Protein AF-A0A8T2BIY4-F1 (afdb_monomer_lite)

Foldseek 3Di:
DDDDPDDDPDDFDKDWAAFPDDDFDAAFQKWKAQPPPRHTQFTFHDWDDPDLRGTITTGGGPDSVDDDDPPTDMDIDRPDGDDDDSVNSVCCVVPVVVDPRYDPPPPPPDDDDDDDDDDDDDDDDD

Organism: NCBI:txid1240361

Sequence (126 aa):
RIQSNLRISRRVPYLVVKNKGDHKPLNVGAMLLITETKAPLGRVDGYFFGSVTNPHYIVRLADPEMQAPQGIGLSFIVKFTQPIKEEDLYKRFHYPTGYEYDLIEEESECGPMEVLGRTSYHPSTS

Radius of gyration: 21.4 Å; chains: 1; bounding box: 91×35×34 Å

Secondary structure (DSSP, 8-state):
---------PPPPEEEEPP-SSSPPPPTTPEEEETTT--EEEEEEEEE-S-SSS-EEEEEESSTT----TT--EEEE-TTPPPPPHHHHHHHHH-GGG-TT-----------------PPPPPP--

Structure (mmCIF, N/CA/C/O backbone):
data_AF-A0A8T2BIY4-F1
#
_entry.id   AF-A0A8T2BIY4-F1
#
loop_
_atom_site.group_PDB
_atom_site.id
_atom_site.type_symbol
_atom_site.label_atom_id
_atom_site.label_alt_id
_atom_site.label_comp_id
_atom_site.label_asym_id
_atom_site.label_entity_id
_atom_site.label_seq_id
_atom_site.pdbx_PDB_ins_code
_atom_site.Cartn_x
_atom_site.Cartn_y
_atom_site.Cartn_z
_atom_site.occupancy
_atom_site.B_iso_or_equiv
_atom_site.auth_seq_id
_atom_site.auth_comp_id
_atom_site.auth_asym_id
_atom_site.auth_atom_id
_atom_site.pdbx_PDB_model_num
ATOM 1 N N . ARG A 1 1 ? -29.115 9.582 -16.563 1.00 42.84 1 ARG A N 1
ATOM 2 C CA . ARG A 1 1 ? -28.403 10.883 -16.604 1.00 42.84 1 ARG A CA 1
ATOM 3 C C . ARG A 1 1 ? -27.829 11.090 -15.207 1.00 42.84 1 ARG A C 1
ATOM 5 O O . ARG A 1 1 ? -28.621 11.238 -14.291 1.00 42.84 1 ARG A O 1
ATOM 12 N N . ILE A 1 2 ? -26.518 10.948 -15.009 1.00 35.72 2 ILE A N 1
ATOM 13 C CA . ILE A 1 2 ? -25.900 11.122 -13.683 1.00 35.72 2 ILE A CA 1
ATOM 14 C C . ILE A 1 2 ? -25.385 12.558 -13.622 1.00 35.72 2 ILE A C 1
ATOM 16 O O . ILE A 1 2 ? -24.620 12.965 -14.492 1.00 35.72 2 ILE A O 1
ATOM 20 N N . GLN A 1 3 ? -25.846 13.329 -12.642 1.00 41.88 3 GLN A N 1
ATOM 21 C CA . GLN A 1 3 ? -25.260 14.620 -12.296 1.00 41.88 3 GLN A CA 1
ATOM 22 C C . GLN A 1 3 ? -24.600 14.483 -10.929 1.00 41.88 3 GLN A C 1
ATOM 24 O O . GLN A 1 3 ? -25.253 14.086 -9.968 1.00 41.88 3 GLN A O 1
ATOM 29 N N . SER A 1 4 ? -23.318 14.824 -10.840 1.00 44.12 4 SER A N 1
ATOM 30 C CA . SER A 1 4 ? -22.604 14.948 -9.571 1.00 44.12 4 SER A CA 1
ATOM 31 C C . SER A 1 4 ? -21.964 16.329 -9.498 1.00 44.12 4 SER A C 1
ATOM 33 O O . SER A 1 4 ? -20.959 16.583 -10.158 1.00 44.12 4 SER A O 1
ATOM 35 N N . ASN A 1 5 ? -22.536 17.215 -8.684 1.00 46.38 5 ASN A N 1
ATOM 36 C CA . ASN A 1 5 ? -21.858 18.423 -8.219 1.00 46.38 5 ASN A CA 1
ATOM 37 C C . ASN A 1 5 ? -21.208 18.098 -6.871 1.00 46.38 5 ASN A C 1
ATOM 39 O O . ASN A 1 5 ? -21.788 18.358 -5.821 1.00 46.38 5 ASN A O 1
ATOM 43 N N . LEU A 1 6 ? -20.029 17.475 -6.899 1.00 43.41 6 LEU A N 1
ATOM 44 C CA . LEU A 1 6 ? -19.266 17.173 -5.689 1.00 43.41 6 LEU A CA 1
ATOM 45 C C . LEU A 1 6 ? -18.147 18.207 -5.528 1.00 43.41 6 LEU A C 1
ATOM 47 O O . LEU A 1 6 ? -17.077 18.075 -6.114 1.00 43.41 6 LEU A O 1
ATOM 51 N N . ARG A 1 7 ? -18.392 19.247 -4.728 1.00 51.56 7 ARG A N 1
ATOM 52 C CA . ARG A 1 7 ? -17.325 20.086 -4.164 1.00 51.56 7 ARG A CA 1
ATOM 53 C C . ARG A 1 7 ? -17.101 19.654 -2.722 1.00 51.56 7 ARG A C 1
ATOM 55 O O . ARG A 1 7 ? -17.744 20.168 -1.816 1.00 51.56 7 ARG A O 1
ATOM 62 N N . ILE A 1 8 ? -16.201 18.698 -2.517 1.00 46.62 8 ILE A N 1
ATOM 63 C CA . ILE A 1 8 ? -15.691 18.361 -1.186 1.00 46.62 8 ILE A CA 1
ATOM 64 C C . ILE A 1 8 ? -14.180 18.572 -1.223 1.00 46.62 8 ILE A C 1
ATOM 66 O O . ILE A 1 8 ? -13.444 17.744 -1.744 1.00 46.62 8 ILE A O 1
ATOM 70 N N . SER A 1 9 ? -13.723 19.697 -0.669 1.00 49.84 9 SER A N 1
ATOM 71 C CA . SER A 1 9 ? -12.311 19.918 -0.345 1.00 49.84 9 SER A CA 1
ATOM 72 C C . SER A 1 9 ? -12.058 19.433 1.082 1.00 49.84 9 SER A C 1
ATOM 74 O O . SER A 1 9 ? -11.862 20.228 1.997 1.00 49.84 9 SER A O 1
ATOM 76 N N . ARG A 1 10 ? -12.114 18.116 1.291 1.00 57.72 10 ARG A N 1
ATOM 77 C CA . ARG A 1 10 ? -11.496 17.483 2.462 1.00 57.72 10 ARG A CA 1
ATOM 78 C C . ARG A 1 10 ? -10.114 17.029 1.998 1.00 57.72 10 ARG A C 1
ATOM 80 O O . ARG A 1 10 ? -10.032 16.274 1.033 1.00 57.72 10 ARG A O 1
ATOM 87 N N . ARG A 1 11 ? -9.037 17.528 2.622 1.00 67.94 11 ARG A N 1
ATOM 88 C CA . ARG A 1 11 ? -7.688 16.987 2.383 1.00 67.94 11 ARG A CA 1
ATOM 89 C C . ARG A 1 11 ? -7.763 15.492 2.671 1.00 67.94 11 ARG A C 1
ATOM 91 O O . ARG A 1 11 ? -8.172 15.114 3.765 1.00 67.94 11 ARG A O 1
ATOM 98 N N . VAL A 1 12 ? -7.456 14.661 1.681 1.00 67.06 12 VAL A N 1
ATOM 99 C CA . VAL A 1 12 ? -7.482 13.212 1.874 1.00 67.06 12 VAL A CA 1
ATOM 100 C C . VAL A 1 12 ? -6.236 12.840 2.678 1.00 67.06 12 VAL A C 1
ATOM 102 O O . VAL A 1 12 ? -5.136 13.169 2.232 1.00 67.06 12 VAL A O 1
ATOM 105 N N . PRO A 1 13 ? -6.375 12.224 3.863 1.00 82.81 13 PRO A N 1
ATOM 106 C CA . PRO A 1 13 ? -5.225 11.880 4.678 1.00 82.81 13 PRO A CA 1
ATOM 107 C C . PRO A 1 13 ? -4.471 10.687 4.086 1.00 82.81 13 PRO A C 1
ATOM 109 O O . PRO A 1 13 ? -5.064 9.708 3.617 1.00 82.81 13 PRO A O 1
ATOM 112 N N . TYR A 1 14 ? -3.145 10.791 4.144 1.00 87.25 14 TYR A N 1
ATOM 113 C CA . TYR A 1 14 ? -2.208 9.739 3.778 1.00 87.25 14 TYR A CA 1
ATOM 114 C C . TYR A 1 14 ? -1.534 9.188 5.031 1.00 87.25 14 TYR A C 1
ATOM 116 O O . TYR A 1 14 ? -1.265 9.927 5.976 1.00 87.25 14 TYR A O 1
ATOM 124 N N . LEU A 1 15 ? -1.242 7.891 5.021 1.00 88.38 15 LEU A N 1
ATOM 125 C CA . LEU A 1 15 ? -0.502 7.213 6.078 1.00 88.38 15 LEU A CA 1
ATOM 126 C C . LEU A 1 15 ? 0.685 6.459 5.479 1.00 88.38 15 LEU A C 1
ATOM 128 O O . LEU A 1 15 ? 0.540 5.789 4.456 1.00 88.38 15 LEU A O 1
ATOM 132 N N . VAL A 1 16 ? 1.831 6.501 6.157 1.00 89.19 16 VAL A N 1
ATOM 133 C CA . VAL A 1 16 ? 2.942 5.592 5.868 1.00 89.19 16 VAL A CA 1
ATOM 134 C C . VAL A 1 16 ? 2.723 4.277 6.616 1.00 89.19 16 VAL A C 1
ATOM 136 O O . VAL A 1 16 ? 2.753 4.223 7.846 1.00 89.19 16 VAL A O 1
ATOM 139 N N . VAL A 1 17 ? 2.524 3.193 5.871 1.00 90.50 17 VAL A N 1
ATOM 140 C CA . VAL A 1 17 ? 2.438 1.830 6.401 1.00 90.50 17 VAL A CA 1
ATOM 141 C C . VAL A 1 17 ? 3.802 1.164 6.291 1.00 90.50 17 VAL A C 1
ATOM 143 O O . VAL A 1 17 ? 4.305 0.916 5.194 1.00 90.50 17 VAL A O 1
ATOM 146 N N . LYS A 1 18 ? 4.387 0.825 7.443 1.00 90.00 18 LYS A N 1
ATOM 147 C CA . LYS A 1 18 ? 5.639 0.063 7.499 1.00 90.00 18 LYS A CA 1
ATOM 148 C C . LYS A 1 18 ? 5.397 -1.375 7.055 1.00 90.00 18 LYS A C 1
ATOM 150 O O . LYS A 1 18 ? 4.656 -2.110 7.707 1.00 90.00 18 LYS A O 1
ATOM 155 N N . ASN A 1 19 ? 6.067 -1.783 5.985 1.00 89.81 19 ASN A N 1
ATOM 156 C CA . ASN A 1 19 ? 6.087 -3.175 5.565 1.00 89.81 19 ASN A CA 1
ATOM 157 C C . ASN A 1 19 ? 7.058 -3.987 6.437 1.00 89.81 19 ASN A C 1
ATOM 159 O O . ASN A 1 19 ? 8.244 -3.669 6.530 1.00 89.81 19 ASN A O 1
ATOM 163 N N . LYS A 1 20 ? 6.527 -5.023 7.087 1.00 87.25 20 LYS A N 1
ATOM 164 C CA . LYS A 1 20 ? 7.275 -6.038 7.848 1.00 87.25 20 LYS A CA 1
ATOM 165 C C . LYS A 1 20 ? 6.936 -7.463 7.389 1.00 87.25 20 LYS A C 1
ATOM 167 O O . LYS A 1 20 ? 7.284 -8.418 8.075 1.00 87.25 20 LYS A O 1
ATOM 172 N N . GLY A 1 21 ? 6.182 -7.597 6.300 1.00 84.62 21 GLY A N 1
ATOM 173 C CA . GLY A 1 21 ? 5.753 -8.880 5.765 1.00 84.62 21 GLY A CA 1
ATOM 174 C C . GLY A 1 21 ? 6.799 -9.498 4.845 1.00 84.62 21 GLY A C 1
ATOM 175 O O . GLY A 1 21 ? 7.659 -8.804 4.307 1.00 84.62 21 GLY A O 1
ATOM 176 N N . ASP A 1 22 ? 6.680 -10.807 4.639 1.00 86.56 22 ASP A N 1
ATOM 177 C CA . ASP A 1 22 ? 7.424 -11.547 3.619 1.00 86.56 22 ASP A CA 1
ATOM 178 C C . ASP A 1 22 ? 6.519 -11.756 2.399 1.00 86.56 22 ASP A C 1
ATOM 180 O O . ASP A 1 22 ? 5.870 -12.787 2.215 1.00 86.56 22 ASP A O 1
ATOM 184 N N . HIS A 1 23 ? 6.356 -10.691 1.621 1.00 86.75 23 HIS A N 1
ATOM 185 C CA . HIS A 1 23 ? 5.611 -10.717 0.371 1.00 86.75 23 HIS A CA 1
ATOM 186 C C . HIS A 1 23 ? 6.273 -9.795 -0.647 1.00 86.75 23 HIS A C 1
ATOM 188 O O . HIS A 1 23 ? 6.969 -8.842 -0.296 1.00 86.75 23 HIS A O 1
ATOM 194 N N . LYS A 1 24 ? 6.011 -10.043 -1.933 1.00 86.81 24 LYS A N 1
ATOM 195 C CA . LYS A 1 24 ? 6.447 -9.129 -2.995 1.00 86.81 24 LYS A CA 1
ATOM 196 C C . LYS A 1 24 ? 5.860 -7.726 -2.772 1.00 86.81 24 LYS A C 1
ATOM 198 O O . LYS A 1 24 ? 4.754 -7.625 -2.223 1.00 86.81 24 LYS A O 1
ATOM 203 N N . PRO A 1 25 ? 6.546 -6.655 -3.212 1.00 87.50 25 PRO A N 1
ATOM 204 C CA . PRO A 1 25 ? 6.007 -5.304 -3.151 1.00 87.50 25 PRO A CA 1
ATOM 205 C C . PRO A 1 25 ? 4.586 -5.225 -3.719 1.00 87.50 25 PRO A C 1
ATOM 207 O O . PRO A 1 25 ? 4.303 -5.751 -4.795 1.00 87.50 25 PRO A O 1
ATOM 210 N N . LEU A 1 26 ? 3.681 -4.584 -2.978 1.00 88.62 26 LEU A N 1
ATOM 211 C CA . LEU A 1 26 ? 2.314 -4.362 -3.442 1.00 88.62 26 LEU A CA 1
ATOM 212 C C . LEU A 1 26 ? 2.301 -3.348 -4.579 1.00 88.62 26 LEU A C 1
ATOM 214 O O . LEU A 1 26 ? 3.065 -2.394 -4.555 1.00 88.62 26 LEU A O 1
ATOM 218 N N . ASN A 1 27 ? 1.404 -3.512 -5.543 1.00 87.25 27 ASN A N 1
ATOM 219 C CA . ASN A 1 27 ? 1.195 -2.534 -6.608 1.00 87.25 27 ASN A CA 1
ATOM 220 C C . ASN A 1 27 ? 0.422 -1.300 -6.112 1.00 87.25 27 ASN A C 1
ATOM 222 O O . ASN A 1 27 ? -0.433 -1.411 -5.227 1.00 87.25 27 ASN A O 1
ATOM 226 N N . VAL A 1 28 ? 0.619 -0.151 -6.764 1.00 87.06 28 VAL A N 1
ATOM 227 C CA . VAL A 1 28 ? -0.280 1.005 -6.609 1.00 87.06 28 VAL A CA 1
ATOM 228 C C . VAL A 1 28 ? -1.714 0.606 -6.977 1.00 87.06 28 VAL A C 1
ATOM 230 O O . VAL A 1 28 ? -1.978 -0.162 -7.910 1.00 87.06 28 VAL A O 1
ATOM 233 N N . GLY A 1 29 ? -2.659 1.098 -6.182 1.00 88.06 29 GLY A N 1
ATOM 234 C CA . GLY A 1 29 ? -4.068 0.731 -6.224 1.00 88.06 29 GLY A CA 1
ATOM 235 C C . GLY A 1 29 ? -4.424 -0.489 -5.373 1.00 88.06 29 GLY A C 1
ATOM 236 O O . GLY A 1 29 ? -5.612 -0.806 -5.269 1.00 88.06 29 GLY A O 1
ATOM 237 N N . ALA A 1 30 ? -3.451 -1.173 -4.751 1.00 92.31 30 ALA A N 1
ATOM 238 C CA . ALA A 1 30 ? -3.744 -2.301 -3.868 1.00 92.31 30 ALA A CA 1
ATOM 239 C C . ALA A 1 30 ? -4.577 -1.811 -2.684 1.00 92.31 30 ALA A C 1
ATOM 241 O O . ALA A 1 30 ? -4.272 -0.776 -2.091 1.00 92.31 30 ALA A O 1
ATOM 242 N N . MET A 1 31 ? -5.639 -2.542 -2.346 1.00 93.12 31 MET A N 1
ATOM 243 C CA . MET A 1 31 ? -6.476 -2.200 -1.201 1.00 93.12 31 MET A CA 1
ATOM 244 C C . MET A 1 31 ? -5.911 -2.876 0.042 1.00 93.12 31 MET A C 1
ATOM 246 O O . MET A 1 31 ? -5.823 -4.104 0.071 1.00 93.12 31 MET A O 1
ATOM 250 N N . LEU A 1 32 ? -5.568 -2.091 1.058 1.00 93.69 32 LEU A N 1
ATOM 251 C CA . LEU A 1 32 ? -5.234 -2.589 2.385 1.00 93.69 32 LEU A CA 1
ATOM 252 C C . LEU A 1 32 ? -6.495 -2.697 3.235 1.00 93.69 32 LEU A C 1
ATOM 254 O O . LEU A 1 32 ? -7.368 -1.828 3.195 1.00 93.69 32 LEU A O 1
ATOM 258 N N . LEU A 1 33 ? -6.567 -3.759 4.026 1.00 93.62 33 LEU A N 1
ATOM 259 C CA . LEU A 1 33 ? -7.662 -4.041 4.938 1.00 93.62 33 LEU A CA 1
ATOM 260 C C . LEU A 1 33 ? -7.112 -4.354 6.320 1.00 93.62 33 LEU A C 1
ATOM 262 O O . LEU A 1 33 ? -6.078 -5.011 6.449 1.00 93.62 33 LEU A O 1
ATOM 266 N N . ILE A 1 34 ? -7.852 -3.963 7.349 1.00 92.38 34 ILE A N 1
ATOM 267 C CA . ILE A 1 34 ? -7.612 -4.448 8.705 1.00 92.38 34 ILE A CA 1
ATOM 268 C C . ILE A 1 34 ? -7.861 -5.958 8.708 1.00 92.38 34 ILE A C 1
ATOM 270 O O . ILE A 1 34 ? -8.939 -6.413 8.327 1.00 92.38 34 ILE A O 1
ATOM 274 N N . THR A 1 35 ? -6.872 -6.756 9.110 1.00 91.44 35 THR A N 1
ATOM 275 C CA . THR A 1 35 ? -6.947 -8.222 9.004 1.00 91.44 35 THR A CA 1
ATOM 276 C C . THR A 1 35 ? -8.110 -8.811 9.792 1.00 91.44 35 THR A C 1
ATOM 278 O O . THR A 1 35 ? -8.751 -9.736 9.289 1.00 91.44 35 THR A O 1
ATOM 281 N N . GLU A 1 36 ? -8.372 -8.280 10.986 1.00 90.44 36 GLU A N 1
ATOM 282 C CA . GLU A 1 36 ? -9.402 -8.762 11.91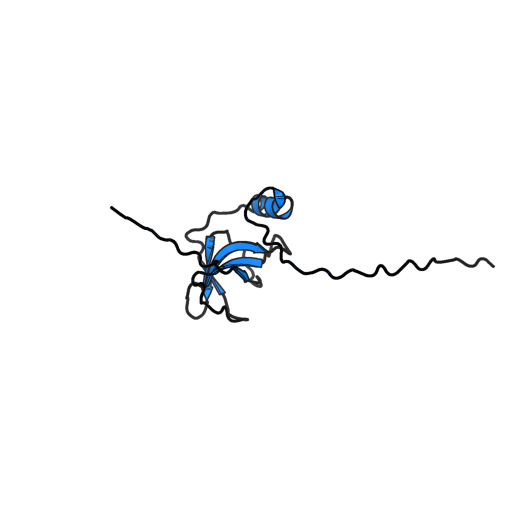0 1.00 90.44 36 GLU A CA 1
ATOM 283 C C . GLU A 1 36 ? -10.817 -8.472 11.400 1.00 90.44 36 GLU A C 1
ATOM 285 O O . GLU A 1 36 ? -11.631 -9.380 11.271 1.00 90.44 36 GLU A O 1
ATOM 290 N N . THR A 1 37 ? -11.097 -7.218 11.040 1.00 91.94 37 THR A N 1
ATOM 291 C CA . THR A 1 37 ? -12.450 -6.783 10.658 1.00 91.94 37 THR A CA 1
ATOM 292 C C . THR A 1 37 ? -12.722 -6.882 9.162 1.00 91.94 37 THR A C 1
ATOM 294 O O . THR A 1 37 ? -13.863 -6.736 8.731 1.00 91.94 37 THR A O 1
ATOM 297 N N . LYS A 1 38 ? -11.675 -7.069 8.347 1.00 92.25 38 LYS A N 1
ATOM 298 C CA . LYS A 1 38 ? -11.701 -6.903 6.884 1.00 92.25 38 LYS A CA 1
ATOM 299 C C . LYS A 1 38 ? -12.187 -5.521 6.434 1.00 92.25 38 LYS A C 1
ATOM 301 O O . LYS A 1 38 ? -12.523 -5.349 5.264 1.00 92.25 38 LYS A O 1
ATOM 306 N N . ALA A 1 39 ? -12.195 -4.529 7.326 1.00 91.06 39 ALA A N 1
ATOM 307 C CA . ALA A 1 39 ? -12.544 -3.161 6.974 1.00 91.06 39 ALA A CA 1
ATOM 308 C C . ALA A 1 39 ? -11.461 -2.554 6.064 1.00 91.06 39 ALA A C 1
ATOM 310 O O . ALA A 1 39 ? -10.270 -2.783 6.308 1.00 91.06 39 ALA A O 1
ATOM 311 N N . PRO A 1 40 ? -11.834 -1.787 5.023 1.00 91.81 40 PRO A N 1
ATOM 312 C CA . PRO A 1 40 ? -10.869 -1.144 4.143 1.00 91.81 40 PRO A CA 1
ATOM 313 C C . PRO A 1 40 ? -10.130 -0.039 4.901 1.00 91.81 40 PRO A C 1
ATOM 315 O O . PRO A 1 40 ? -10.741 0.920 5.356 1.00 91.81 40 PRO A O 1
ATOM 318 N N . LEU A 1 41 ? -8.807 -0.160 4.999 1.00 92.06 41 LEU A N 1
ATOM 319 C CA . LEU A 1 41 ? -7.958 0.914 5.511 1.00 92.06 41 LEU A CA 1
ATOM 320 C C . LEU A 1 41 ? -7.789 1.996 4.440 1.00 92.06 41 LEU A C 1
ATOM 322 O O . LEU A 1 41 ? -7.958 3.184 4.694 1.00 92.06 41 LEU A O 1
ATOM 326 N N . GLY A 1 42 ? -7.446 1.583 3.222 1.00 91.88 42 GLY A N 1
ATOM 327 C CA . GLY A 1 42 ? -7.106 2.518 2.162 1.00 91.88 42 GLY A CA 1
ATOM 328 C C . GLY A 1 42 ? -6.439 1.858 0.971 1.00 91.88 42 GLY A C 1
ATOM 329 O O . GLY A 1 42 ? -6.240 0.643 0.935 1.00 91.88 42 GLY A O 1
ATOM 330 N N . ARG A 1 43 ? -6.092 2.678 -0.019 1.00 92.19 43 ARG A N 1
ATOM 331 C CA . ARG A 1 43 ? -5.388 2.234 -1.226 1.00 92.19 43 ARG A CA 1
ATOM 332 C C . ARG A 1 43 ? -3.934 2.665 -1.179 1.00 92.19 43 ARG A C 1
ATOM 334 O O . ARG A 1 43 ? -3.653 3.803 -0.819 1.00 92.19 43 ARG A O 1
ATOM 341 N N . VAL A 1 44 ? -3.037 1.775 -1.589 1.00 90.94 44 VAL A N 1
ATOM 342 C CA . VAL A 1 44 ? -1.639 2.124 -1.863 1.00 90.94 44 VAL A CA 1
ATOM 343 C C . VAL A 1 44 ? -1.635 3.147 -2.991 1.00 90.94 44 VAL A C 1
ATOM 345 O O . VAL A 1 44 ? -2.104 2.846 -4.087 1.00 90.94 44 VAL A O 1
ATOM 348 N N . ASP A 1 45 ? -1.158 4.350 -2.706 1.00 87.12 45 ASP A N 1
ATOM 349 C CA . ASP A 1 45 ? -1.047 5.435 -3.685 1.00 87.12 45 ASP A CA 1
ATOM 350 C C . ASP A 1 45 ? 0.396 5.628 -4.145 1.00 87.12 45 ASP A C 1
ATOM 352 O O . ASP A 1 45 ? 0.637 6.027 -5.277 1.00 87.12 45 ASP A O 1
ATOM 356 N N . GLY A 1 46 ? 1.345 5.233 -3.300 1.00 85.00 46 GLY A N 1
ATOM 357 C CA . GLY A 1 46 ? 2.760 5.267 -3.608 1.00 85.00 46 GLY A CA 1
ATOM 358 C C . GLY A 1 46 ? 3.565 4.463 -2.602 1.00 85.00 46 GLY A C 1
ATOM 359 O O . GLY A 1 46 ? 3.041 3.653 -1.827 1.00 85.00 46 GLY A O 1
ATOM 360 N N . TYR A 1 47 ? 4.861 4.715 -2.598 1.00 84.50 47 TYR A N 1
ATOM 361 C CA . TYR A 1 47 ? 5.824 3.978 -1.803 1.00 84.50 47 TYR A CA 1
ATOM 362 C C . TYR A 1 47 ? 6.690 4.957 -1.030 1.00 84.50 47 TYR A C 1
ATOM 364 O O . TYR A 1 47 ? 7.093 5.990 -1.553 1.00 84.50 47 TYR A O 1
ATOM 372 N N . PHE A 1 48 ? 7.001 4.597 0.206 1.00 81.56 48 PHE A N 1
ATOM 373 C CA . PHE A 1 48 ? 8.017 5.270 0.994 1.00 81.56 48 PHE A CA 1
ATOM 374 C C . PHE A 1 48 ? 9.213 4.327 1.086 1.00 81.56 48 PHE A C 1
ATOM 376 O O . PHE A 1 48 ? 9.119 3.226 1.639 1.00 81.56 48 PHE A O 1
ATOM 383 N N . PHE A 1 49 ? 10.321 4.704 0.461 1.00 71.19 49 PHE A N 1
ATOM 384 C CA . PHE A 1 49 ? 11.406 3.765 0.218 1.00 71.19 49 PHE A CA 1
ATOM 385 C C . PHE A 1 49 ? 12.538 3.893 1.238 1.00 71.19 49 PHE A C 1
ATOM 387 O O . PHE A 1 49 ? 13.041 4.977 1.505 1.00 71.19 49 PHE A O 1
ATOM 394 N N . GLY A 1 50 ? 12.983 2.734 1.728 1.00 63.16 50 GLY A N 1
ATOM 395 C CA . GLY A 1 50 ? 14.333 2.516 2.269 1.00 63.16 50 GLY A CA 1
ATOM 396 C C . GLY A 1 50 ? 15.053 1.360 1.557 1.00 63.16 50 GLY A C 1
ATOM 397 O O . GLY A 1 50 ? 16.263 1.398 1.376 1.00 63.16 50 GLY A O 1
ATOM 398 N N . SER A 1 51 ? 14.292 0.360 1.087 1.00 77.38 51 SER A N 1
ATOM 399 C CA . SER A 1 51 ? 14.725 -0.733 0.206 1.00 77.38 51 SER A CA 1
ATOM 400 C C . SER A 1 51 ? 13.706 -0.927 -0.923 1.00 77.38 51 SER A C 1
ATOM 402 O O . SER A 1 51 ? 12.502 -0.817 -0.688 1.00 77.38 51 SER A O 1
ATOM 404 N N . VAL A 1 52 ? 14.177 -1.250 -2.134 1.00 73.19 52 VAL A N 1
ATOM 405 C CA . VAL A 1 52 ? 13.326 -1.499 -3.317 1.00 73.19 52 VAL A CA 1
ATOM 406 C C . VAL A 1 52 ? 12.580 -2.833 -3.209 1.00 73.19 52 VAL A C 1
ATOM 408 O O . VAL A 1 52 ? 11.441 -2.947 -3.654 1.00 73.19 52 VAL A O 1
ATOM 411 N N . THR A 1 53 ? 13.186 -3.836 -2.571 1.00 81.19 53 THR A N 1
ATOM 412 C CA . THR A 1 53 ? 12.592 -5.175 -2.431 1.00 81.19 53 THR A CA 1
ATOM 413 C C . THR A 1 53 ? 11.604 -5.270 -1.271 1.00 81.19 53 THR A C 1
ATOM 415 O O . THR A 1 53 ? 10.743 -6.146 -1.274 1.00 81.19 53 THR A O 1
ATOM 418 N N . ASN A 1 54 ? 11.692 -4.354 -0.302 1.00 85.12 54 ASN A N 1
ATOM 419 C CA . ASN A 1 54 ? 10.795 -4.290 0.851 1.00 85.12 54 ASN A CA 1
ATOM 420 C C . ASN A 1 54 ? 10.379 -2.837 1.170 1.00 85.12 54 ASN A C 1
ATOM 422 O O . ASN A 1 54 ? 10.777 -2.290 2.204 1.00 85.12 54 ASN A O 1
ATOM 426 N N . PRO A 1 55 ? 9.620 -2.175 0.275 1.00 87.12 55 PRO A N 1
ATOM 427 C CA . PRO A 1 55 ? 9.232 -0.782 0.459 1.00 87.12 55 PRO A CA 1
ATOM 428 C C . PRO A 1 55 ? 8.149 -0.644 1.53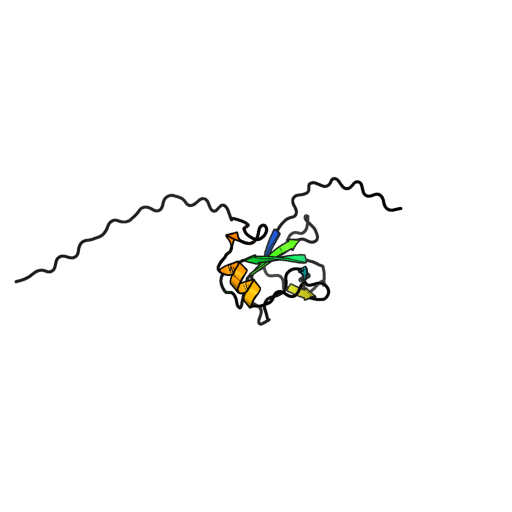1 1.00 87.12 55 PRO A C 1
ATOM 430 O O . PRO A 1 55 ? 7.339 -1.549 1.738 1.00 87.12 55 PRO A O 1
ATOM 433 N N . HIS A 1 56 ? 8.098 0.515 2.185 1.00 89.25 56 HIS A N 1
ATOM 434 C CA . HIS A 1 56 ? 6.915 0.947 2.927 1.00 89.25 56 HIS A CA 1
ATOM 435 C C . HIS A 1 56 ? 5.906 1.569 1.957 1.00 89.25 56 HIS A C 1
ATOM 437 O O . HIS A 1 56 ? 6.241 1.905 0.820 1.00 89.25 56 HIS A O 1
ATOM 443 N N . TYR A 1 57 ? 4.656 1.713 2.385 1.00 89.69 57 TYR A N 1
ATOM 444 C CA . TYR A 1 57 ? 3.573 2.144 1.502 1.00 89.69 57 TYR A CA 1
ATOM 445 C C . TYR A 1 57 ? 3.010 3.485 1.938 1.00 89.69 57 TYR A C 1
ATOM 447 O O . TYR A 1 57 ? 2.717 3.673 3.115 1.00 89.69 57 TYR A O 1
ATOM 455 N N . ILE A 1 58 ? 2.802 4.382 0.978 1.00 88.81 58 ILE A N 1
ATOM 456 C CA . ILE A 1 58 ? 1.976 5.573 1.161 1.00 88.81 58 ILE A CA 1
ATOM 457 C C . ILE A 1 58 ? 0.548 5.155 0.834 1.00 88.81 58 ILE A C 1
ATOM 459 O O . ILE A 1 58 ? 0.249 4.716 -0.279 1.00 88.81 58 ILE A O 1
ATOM 463 N N . VAL A 1 59 ? -0.335 5.246 1.820 1.00 90.00 59 VAL A N 1
ATOM 464 C CA . VAL A 1 59 ? -1.705 4.750 1.731 1.00 90.00 59 VAL A CA 1
ATOM 465 C C . VAL A 1 59 ? -2.661 5.916 1.853 1.00 90.00 59 VAL A C 1
ATOM 467 O O . VAL A 1 59 ? -2.685 6.600 2.872 1.00 90.00 59 VAL A O 1
ATOM 470 N N . ARG A 1 60 ? -3.484 6.113 0.826 1.00 89.69 60 ARG A N 1
ATOM 471 C CA . ARG A 1 60 ? -4.613 7.037 0.868 1.00 89.69 60 ARG A CA 1
ATOM 472 C C . ARG A 1 60 ? -5.759 6.375 1.621 1.00 89.69 60 ARG A C 1
ATOM 474 O O . ARG A 1 60 ? -6.270 5.347 1.160 1.00 89.69 60 ARG A O 1
ATOM 481 N N . LEU A 1 61 ? -6.150 6.941 2.762 1.00 90.25 61 LEU A N 1
ATOM 482 C CA . LEU A 1 61 ? -7.202 6.360 3.596 1.00 90.25 61 LEU A CA 1
ATOM 483 C C . LEU A 1 61 ? -8.543 6.328 2.853 1.00 90.25 61 LEU A C 1
ATOM 485 O O . LEU A 1 61 ? -8.882 7.241 2.097 1.00 90.25 61 LEU A O 1
ATOM 489 N N . ALA A 1 62 ? -9.290 5.241 3.050 1.00 89.31 62 ALA A N 1
ATOM 490 C CA . ALA A 1 62 ? -10.629 5.087 2.482 1.00 89.31 62 ALA A CA 1
ATOM 491 C C . ALA A 1 62 ? -11.647 5.998 3.185 1.00 89.31 62 ALA A C 1
ATOM 493 O O . ALA A 1 62 ? -12.559 6.510 2.537 1.00 89.31 62 ALA A O 1
ATOM 494 N N . ASP A 1 63 ? -11.456 6.212 4.487 1.00 88.25 63 ASP A N 1
ATOM 495 C CA . ASP A 1 63 ? -12.245 7.107 5.323 1.00 88.25 63 ASP A CA 1
ATOM 496 C C . ASP A 1 63 ? -11.307 8.132 5.994 1.00 88.25 63 ASP A C 1
ATOM 498 O O . ASP A 1 63 ? -10.397 7.734 6.726 1.00 88.25 63 ASP A O 1
ATOM 502 N N . PRO A 1 64 ? -11.474 9.445 5.737 1.00 82.25 64 PRO A N 1
ATOM 503 C CA . PRO A 1 64 ? -10.622 10.478 6.318 1.00 82.25 64 PRO A CA 1
ATOM 504 C C . PRO A 1 64 ? -10.797 10.657 7.832 1.00 82.25 64 PRO A C 1
ATOM 506 O O . PRO A 1 64 ? -9.942 11.274 8.460 1.00 82.25 64 PRO A O 1
ATOM 509 N N . GLU A 1 65 ? -11.886 10.154 8.415 1.00 83.44 65 GLU A N 1
ATOM 510 C CA . GLU A 1 65 ? -12.152 10.211 9.859 1.00 83.44 65 GLU A CA 1
ATOM 511 C C . GLU A 1 65 ? -11.613 8.965 10.587 1.00 83.44 65 GLU A C 1
ATOM 513 O O . GLU A 1 65 ? -11.654 8.878 11.816 1.00 83.44 65 GLU A O 1
ATOM 518 N N . MET A 1 66 ? -11.050 8.008 9.841 1.00 81.75 66 MET A N 1
ATOM 519 C CA . MET A 1 66 ? -10.479 6.788 10.389 1.00 81.75 66 MET A CA 1
ATOM 520 C C . MET A 1 66 ? -9.201 7.077 11.179 1.00 81.75 66 MET A C 1
ATOM 522 O O . MET A 1 66 ? -8.171 7.474 10.632 1.00 81.75 66 MET A O 1
ATOM 526 N N . GLN A 1 67 ? -9.235 6.783 12.475 1.00 74.75 67 GLN A N 1
ATOM 527 C CA . GLN A 1 67 ? -8.027 6.725 13.287 1.00 74.75 67 GLN A CA 1
ATOM 528 C C . GLN A 1 67 ? -7.318 5.400 13.005 1.00 74.75 67 GLN A C 1
ATOM 530 O O . GLN A 1 67 ? -7.781 4.345 13.432 1.00 74.75 67 GLN A O 1
ATOM 535 N N . ALA A 1 68 ? -6.216 5.441 12.254 1.00 68.25 68 ALA A N 1
ATOM 536 C CA . ALA A 1 68 ? -5.388 4.264 12.011 1.00 68.25 68 ALA A CA 1
ATOM 537 C C . ALA A 1 68 ? -4.696 3.848 13.326 1.00 68.25 68 ALA A C 1
ATOM 539 O O . ALA A 1 68 ? -3.804 4.565 13.790 1.00 68.25 68 ALA A O 1
ATOM 540 N N . PRO A 1 69 ? -5.072 2.721 13.956 1.00 67.00 69 PRO A N 1
ATOM 541 C CA . PRO A 1 69 ? -4.471 2.322 15.219 1.00 67.00 69 PRO A CA 1
ATOM 542 C C . PRO A 1 69 ? -3.053 1.798 14.966 1.00 67.00 69 PRO A C 1
ATOM 544 O O . PRO A 1 69 ? -2.796 1.102 13.982 1.00 67.00 69 PRO A O 1
ATOM 547 N N . GLN A 1 70 ? -2.103 2.119 15.844 1.00 76.94 70 GLN A N 1
ATOM 548 C CA . GLN A 1 70 ? -0.755 1.564 15.735 1.00 76.94 70 GLN A CA 1
ATOM 549 C C . GLN A 1 70 ? -0.757 0.064 16.055 1.00 76.94 70 GLN A C 1
ATOM 551 O O . GLN A 1 70 ? -1.462 -0.395 16.949 1.00 76.94 70 GLN A O 1
ATOM 556 N N . GLY A 1 71 ? 0.065 -0.701 15.334 1.00 80.94 71 GLY A N 1
ATOM 557 C CA . GLY A 1 71 ? 0.278 -2.124 15.618 1.00 80.94 71 GLY A CA 1
ATOM 558 C C . GLY A 1 71 ? -0.812 -3.072 15.110 1.00 80.94 71 GLY A C 1
ATOM 559 O O . GLY A 1 71 ? -0.766 -4.254 15.437 1.00 80.94 71 GLY A O 1
ATOM 560 N N . ILE A 1 72 ? -1.762 -2.601 14.298 1.00 83.94 72 ILE A N 1
ATOM 561 C CA . ILE A 1 72 ? -2.779 -3.481 13.711 1.00 83.94 72 ILE A CA 1
ATOM 562 C C . ILE A 1 72 ? -2.207 -4.349 12.587 1.00 83.94 72 ILE A C 1
ATOM 564 O O . ILE A 1 72 ? -1.384 -3.910 11.782 1.00 83.94 72 ILE A O 1
ATOM 568 N N . GLY A 1 73 ? -2.685 -5.590 12.508 1.00 89.94 73 GLY A N 1
ATOM 569 C CA . GLY A 1 73 ? -2.400 -6.473 11.384 1.00 89.94 73 GLY A CA 1
ATOM 570 C C . GLY A 1 73 ? -3.155 -6.025 10.135 1.00 89.94 73 GLY A C 1
ATOM 571 O O . GLY A 1 73 ? -4.364 -5.789 10.188 1.00 89.94 73 GLY A O 1
ATOM 572 N N . LEU A 1 74 ? -2.450 -5.952 9.006 1.00 92.94 74 LEU A N 1
ATOM 573 C CA . LEU A 1 74 ? -3.027 -5.603 7.710 1.00 92.94 74 LEU A CA 1
ATOM 574 C C . LEU A 1 74 ? -2.973 -6.786 6.745 1.00 92.94 74 LEU A C 1
ATOM 576 O O . LEU A 1 74 ? -2.047 -7.595 6.763 1.00 92.94 74 LEU A O 1
ATOM 580 N N . SER A 1 75 ? -3.983 -6.862 5.889 1.00 93.44 75 SER A N 1
ATOM 581 C CA . SER A 1 75 ? -4.076 -7.779 4.753 1.00 93.44 75 SER A CA 1
ATOM 582 C C . SER A 1 75 ? -4.366 -6.971 3.491 1.00 93.44 75 SER A C 1
ATOM 584 O O . SER A 1 75 ? -4.684 -5.784 3.582 1.00 93.44 75 SER A O 1
ATOM 586 N N . PHE A 1 76 ? -4.235 -7.569 2.307 1.00 93.38 76 PHE A N 1
ATOM 587 C CA . PHE A 1 76 ? -4.365 -6.825 1.053 1.00 93.38 76 PHE A CA 1
ATOM 588 C C . PHE A 1 76 ? -5.124 -7.585 -0.037 1.00 93.38 76 PHE A C 1
ATOM 590 O O . PHE A 1 76 ? -5.124 -8.814 -0.088 1.00 93.38 76 PHE A O 1
ATOM 597 N N . ILE A 1 77 ? -5.754 -6.824 -0.937 1.00 90.81 77 ILE A N 1
ATOM 598 C CA . ILE A 1 77 ? -6.425 -7.316 -2.146 1.00 90.81 77 ILE A CA 1
ATOM 599 C C . ILE A 1 77 ? -5.843 -6.596 -3.368 1.00 90.81 77 ILE A C 1
ATOM 601 O O . ILE A 1 77 ? -5.822 -5.366 -3.430 1.00 90.81 77 ILE A O 1
ATOM 605 N N . VAL A 1 78 ? -5.435 -7.368 -4.380 1.00 84.50 78 VAL A N 1
ATOM 606 C CA . VAL A 1 78 ? -4.779 -6.872 -5.612 1.00 84.50 78 VAL A CA 1
ATOM 607 C C . VAL A 1 78 ? -5.698 -6.787 -6.843 1.00 84.50 78 VAL A C 1
ATOM 609 O O . VAL A 1 78 ? -5.249 -6.462 -7.941 1.00 84.50 78 VAL A O 1
ATOM 612 N N . LYS A 1 79 ? -7.002 -7.039 -6.672 1.00 74.62 79 LYS A N 1
ATOM 613 C CA . LYS A 1 79 ? -7.982 -7.248 -7.759 1.00 74.62 79 LYS A CA 1
ATOM 614 C C . LYS A 1 79 ? -8.146 -6.070 -8.741 1.00 74.62 79 LYS A C 1
ATOM 616 O O . LYS A 1 79 ? -8.646 -6.282 -9.838 1.00 74.62 79 LYS A O 1
ATOM 621 N N . PHE A 1 80 ? -7.717 -4.861 -8.374 1.00 64.75 80 PHE A N 1
ATOM 622 C CA . PHE A 1 80 ? -7.846 -3.648 -9.199 1.00 64.75 80 PHE A CA 1
ATOM 623 C C . PHE A 1 80 ? -6.540 -2.853 -9.305 1.00 64.75 80 PHE A C 1
ATOM 625 O O . PHE A 1 80 ? -6.556 -1.629 -9.412 1.00 64.75 80 PHE A O 1
ATOM 632 N N . THR A 1 81 ? -5.404 -3.543 -9.219 1.00 75.88 81 THR A N 1
ATOM 633 C CA . THR A 1 81 ? -4.094 -2.888 -9.264 1.00 75.88 81 THR A CA 1
ATOM 634 C C . THR A 1 81 ? -3.609 -2.678 -10.686 1.00 75.88 81 THR A C 1
ATOM 636 O O . THR A 1 81 ? -3.852 -3.510 -11.560 1.00 75.88 81 THR A O 1
ATOM 639 N N . GLN A 1 82 ? -2.893 -1.577 -10.906 1.00 67.62 82 GLN A N 1
ATOM 640 C CA . GLN A 1 82 ? -2.044 -1.451 -12.083 1.00 67.62 82 GLN A CA 1
ATOM 641 C C . GLN A 1 82 ? -0.727 -2.159 -11.754 1.00 67.62 82 GLN A C 1
ATOM 643 O O . GLN A 1 82 ? -0.070 -1.761 -10.792 1.00 67.62 82 GLN A 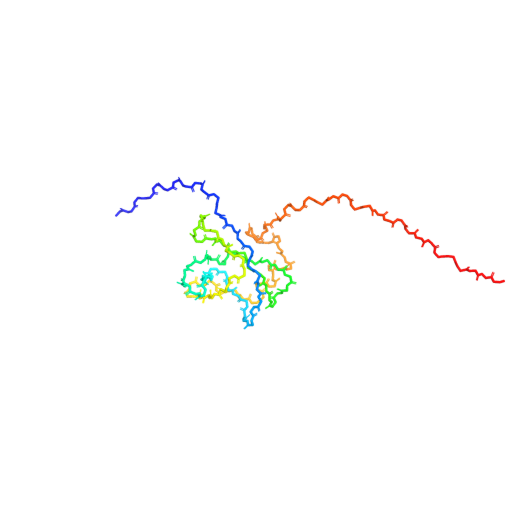O 1
ATOM 648 N N . PRO A 1 83 ? -0.356 -3.233 -12.471 1.00 66.38 83 PRO A N 1
ATOM 649 C CA . PRO A 1 83 ? 0.899 -3.916 -12.207 1.00 66.38 83 PRO A CA 1
ATOM 650 C C . PRO A 1 83 ? 2.056 -2.953 -12.459 1.00 66.38 83 PRO A C 1
ATOM 652 O O . PRO A 1 83 ? 2.177 -2.409 -13.556 1.00 66.38 83 PRO A O 1
ATOM 655 N N . ILE A 1 84 ? 2.900 -2.750 -11.450 1.00 67.12 84 ILE A N 1
ATOM 656 C CA . ILE A 1 84 ? 4.146 -2.004 -11.604 1.00 67.12 84 ILE A CA 1
ATOM 657 C C . ILE A 1 84 ? 5.259 -3.032 -11.741 1.00 67.12 84 ILE A C 1
ATOM 659 O O . ILE A 1 84 ? 5.366 -3.957 -10.933 1.00 67.12 84 ILE A O 1
ATOM 663 N N . LYS A 1 85 ? 6.063 -2.904 -12.796 1.00 69.06 85 LYS A N 1
ATOM 664 C CA . LYS A 1 85 ? 7.221 -3.774 -12.975 1.00 69.06 85 LYS A CA 1
ATOM 665 C C . LYS A 1 85 ? 8.343 -3.346 -12.033 1.00 69.06 85 LYS A C 1
ATOM 667 O O . LYS A 1 85 ? 8.449 -2.173 -11.675 1.00 69.06 85 LYS A O 1
ATOM 672 N N . GLU A 1 86 ? 9.198 -4.286 -11.651 1.00 67.88 86 GLU A N 1
ATOM 673 C CA . GLU A 1 86 ? 10.339 -4.015 -10.771 1.00 67.88 86 GLU A CA 1
ATOM 674 C C . GLU A 1 86 ? 11.267 -2.938 -11.354 1.00 67.88 86 GLU A C 1
ATOM 676 O O . GLU A 1 86 ? 11.747 -2.069 -10.630 1.00 67.88 86 GLU A O 1
ATOM 681 N N . GLU A 1 87 ? 11.431 -2.907 -12.678 1.00 70.25 87 GLU A N 1
ATOM 682 C CA . GLU A 1 87 ? 12.231 -1.887 -13.357 1.00 70.25 87 GLU A CA 1
ATOM 683 C C . GLU A 1 87 ? 11.604 -0.491 -13.241 1.00 70.25 87 GLU A C 1
ATOM 685 O O . GLU A 1 87 ? 12.315 0.512 -13.192 1.00 70.25 87 GLU A O 1
ATOM 690 N N . ASP A 1 88 ? 10.276 -0.407 -13.185 1.00 70.75 88 ASP A N 1
ATOM 691 C CA . ASP A 1 88 ? 9.560 0.860 -13.049 1.00 70.75 88 ASP A CA 1
ATOM 692 C C . ASP A 1 88 ? 9.565 1.349 -11.591 1.00 70.75 88 ASP A C 1
ATOM 694 O O . ASP A 1 88 ? 9.697 2.550 -11.350 1.00 70.75 88 ASP A O 1
ATOM 698 N N . LEU A 1 89 ? 9.536 0.429 -10.618 1.00 69.81 89 LEU A N 1
ATOM 699 C CA . LEU A 1 89 ? 9.837 0.716 -9.207 1.00 69.81 89 LEU A CA 1
ATOM 700 C C . LEU A 1 89 ? 11.261 1.266 -9.043 1.00 69.81 89 LEU A C 1
ATOM 702 O O . LEU A 1 89 ? 11.456 2.299 -8.404 1.00 69.81 89 LEU A O 1
ATOM 706 N N . TYR A 1 90 ? 12.248 0.617 -9.666 1.00 68.94 90 TYR A N 1
ATOM 707 C CA . TYR A 1 90 ? 13.642 1.058 -9.642 1.00 68.94 90 TYR A CA 1
ATOM 708 C C . TYR A 1 90 ? 13.807 2.458 -10.246 1.00 68.94 90 TYR A C 1
ATOM 710 O O . TYR A 1 90 ? 14.459 3.321 -9.658 1.00 68.94 90 TYR A O 1
ATOM 718 N N . LYS A 1 91 ? 13.167 2.730 -11.392 1.00 69.88 91 LYS A N 1
ATOM 719 C CA . LYS A 1 91 ? 13.182 4.068 -12.005 1.00 69.88 91 LYS A CA 1
ATOM 720 C C . LYS A 1 91 ? 12.596 5.133 -11.084 1.00 69.88 91 LYS A C 1
ATOM 722 O O . LYS A 1 91 ? 13.173 6.210 -11.007 1.00 69.88 91 LYS A O 1
ATOM 727 N N . ARG A 1 92 ? 11.495 4.851 -10.377 1.00 71.06 92 ARG A N 1
ATOM 728 C CA . ARG A 1 92 ? 10.925 5.792 -9.395 1.00 71.06 92 ARG A CA 1
ATOM 729 C C . ARG A 1 92 ? 11.888 6.080 -8.243 1.00 71.06 92 ARG A C 1
ATOM 731 O O . ARG A 1 92 ? 11.950 7.214 -7.787 1.00 71.06 92 ARG A O 1
ATOM 738 N N . PHE A 1 93 ? 12.666 5.084 -7.815 1.00 68.94 93 PHE A N 1
ATOM 739 C CA . PHE A 1 93 ? 13.657 5.249 -6.750 1.00 68.94 93 PHE A CA 1
ATOM 740 C C . PHE A 1 93 ? 14.878 6.072 -7.190 1.00 68.94 93 PHE A C 1
ATOM 742 O O . PHE A 1 93 ? 15.333 6.947 -6.461 1.00 68.94 93 PHE A O 1
ATOM 749 N N . HIS A 1 94 ? 15.414 5.804 -8.384 1.00 66.38 94 HIS A N 1
ATOM 750 C CA . HIS A 1 94 ? 16.657 6.426 -8.858 1.00 66.38 94 HIS A CA 1
ATOM 751 C C . HIS A 1 94 ? 16.454 7.721 -9.657 1.00 66.38 94 HIS A C 1
ATOM 753 O O . HIS A 1 94 ? 17.390 8.509 -9.784 1.00 66.38 94 HIS A O 1
ATOM 759 N N . TYR A 1 95 ? 15.246 7.960 -10.172 1.00 66.38 95 TYR A N 1
ATOM 760 C CA . TYR A 1 95 ? 14.875 9.161 -10.926 1.00 66.38 95 TYR A CA 1
ATOM 761 C C . TYR A 1 95 ? 13.560 9.766 -10.394 1.00 66.38 95 TYR A C 1
ATOM 763 O O . TYR A 1 95 ? 12.571 9.847 -11.130 1.00 66.38 95 TYR A O 1
ATOM 771 N N . PRO A 1 96 ? 13.522 10.199 -9.117 1.00 55.03 96 PRO A N 1
ATOM 772 C CA . PRO A 1 96 ? 12.293 10.646 -8.458 1.00 55.03 96 PRO A CA 1
ATOM 773 C C . PRO A 1 96 ? 11.658 11.885 -9.110 1.00 55.03 96 PRO A C 1
ATOM 775 O O . PRO A 1 96 ? 10.442 12.035 -9.095 1.00 55.03 96 PRO A O 1
ATOM 778 N N . THR A 1 97 ? 12.453 12.746 -9.754 1.00 56.84 97 THR A N 1
ATOM 779 C CA . THR A 1 97 ? 11.985 13.988 -10.400 1.00 56.84 97 THR A CA 1
ATOM 780 C C . THR A 1 97 ? 11.215 13.771 -11.709 1.00 56.84 97 THR A C 1
ATOM 782 O O . THR A 1 97 ? 10.687 14.728 -12.269 1.00 56.84 97 THR A O 1
ATOM 785 N N . GLY A 1 98 ? 11.147 12.535 -12.218 1.00 51.44 98 GLY A N 1
ATOM 786 C CA . GLY A 1 98 ? 10.443 12.199 -13.460 1.00 51.44 98 GLY A CA 1
ATOM 787 C C . GLY A 1 98 ? 8.957 11.861 -13.295 1.00 51.44 98 GLY A C 1
ATOM 788 O O . GLY A 1 98 ? 8.277 11.663 -14.302 1.00 51.44 98 GLY A O 1
ATOM 789 N N . TYR A 1 99 ? 8.450 11.770 -12.061 1.00 50.81 99 TYR A N 1
ATOM 790 C CA . TYR A 1 99 ? 7.072 11.372 -11.769 1.00 50.81 99 TYR A CA 1
ATOM 791 C C . TYR A 1 99 ? 6.400 12.409 -10.865 1.00 50.81 99 TYR A C 1
ATOM 793 O O . TYR A 1 99 ? 6.790 12.604 -9.721 1.00 50.81 99 TYR A O 1
ATOM 801 N N . GLU A 1 100 ? 5.360 13.057 -11.387 1.00 50.91 100 GLU A N 1
ATOM 802 C CA . GLU A 1 100 ? 4.697 14.236 -10.800 1.00 50.91 100 GLU A CA 1
ATOM 803 C C . GLU A 1 100 ? 3.956 13.968 -9.466 1.00 50.91 100 GLU A C 1
ATOM 805 O O . GLU A 1 100 ? 3.431 14.899 -8.864 1.00 50.91 100 GLU A O 1
ATOM 810 N N . TYR A 1 101 ? 3.902 12.718 -8.979 1.00 48.00 101 TYR A N 1
ATOM 811 C CA . TYR A 1 101 ? 2.984 12.311 -7.900 1.00 48.00 101 TYR A CA 1
ATOM 812 C C . TYR A 1 101 ? 3.609 11.654 -6.657 1.00 48.00 101 TYR A C 1
ATOM 814 O O . TYR A 1 101 ? 2.865 11.374 -5.721 1.00 48.00 101 TYR A O 1
ATOM 822 N N . ASP A 1 102 ? 4.927 11.429 -6.587 1.00 48.44 102 ASP A N 1
ATOM 823 C CA . ASP A 1 102 ? 5.503 10.558 -5.537 1.00 48.44 102 ASP A CA 1
ATOM 824 C C . ASP A 1 102 ? 6.379 11.269 -4.480 1.00 48.44 102 ASP A C 1
ATOM 826 O O . ASP A 1 102 ? 6.882 10.611 -3.570 1.00 48.44 102 ASP A O 1
ATOM 830 N N . LEU A 1 103 ? 6.542 12.596 -4.529 1.00 42.59 103 LEU A N 1
ATOM 831 C CA . LEU A 1 103 ? 7.323 13.331 -3.524 1.00 42.59 103 LEU A CA 1
ATOM 832 C C . LEU A 1 103 ? 6.410 14.035 -2.518 1.00 42.59 103 LEU A C 1
ATOM 834 O O . LEU A 1 103 ? 6.070 15.206 -2.664 1.00 42.59 103 LEU A O 1
ATOM 838 N N . ILE A 1 104 ? 6.022 13.308 -1.471 1.00 46.75 104 ILE A N 1
ATOM 839 C CA . ILE A 1 104 ? 5.611 13.951 -0.221 1.00 46.75 104 ILE A CA 1
ATOM 840 C C . ILE A 1 104 ? 6.912 14.275 0.514 1.00 46.75 104 ILE A C 1
ATOM 842 O O . ILE A 1 104 ? 7.463 13.418 1.203 1.00 46.75 104 ILE A O 1
ATOM 846 N N . GLU A 1 105 ? 7.446 15.477 0.299 1.00 44.16 105 GLU A N 1
ATOM 847 C CA . GLU A 1 105 ? 8.514 16.003 1.149 1.00 44.16 105 GLU A CA 1
ATOM 848 C C . GLU A 1 105 ? 7.951 16.120 2.570 1.00 44.16 105 GLU A C 1
ATOM 850 O O . GLU A 1 105 ? 7.048 16.910 2.847 1.00 44.16 105 GLU A O 1
ATOM 855 N N . GLU A 1 106 ? 8.429 15.264 3.471 1.00 46.38 106 GLU A N 1
ATOM 856 C CA . GLU A 1 106 ? 8.270 15.488 4.899 1.00 46.38 106 GLU A CA 1
ATOM 857 C C . GLU A 1 106 ? 9.072 16.755 5.217 1.00 46.38 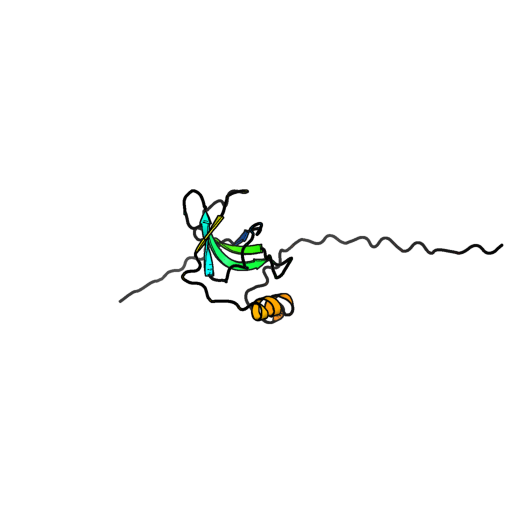106 GLU A C 1
ATOM 859 O O . GLU A 1 106 ? 10.301 16.741 5.142 1.00 46.38 106 GLU A O 1
ATOM 864 N N . GLU A 1 107 ? 8.394 17.867 5.520 1.00 42.88 107 GLU A N 1
ATOM 865 C CA . GLU A 1 107 ? 9.037 19.053 6.093 1.00 42.88 107 GLU A CA 1
ATOM 866 C C . GLU A 1 107 ? 9.565 18.689 7.491 1.00 42.88 107 GLU A C 1
ATOM 868 O O . GLU A 1 107 ? 8.959 18.999 8.515 1.00 42.88 107 GLU A O 1
ATOM 873 N N . SER A 1 108 ? 10.698 17.989 7.555 1.00 46.16 108 SER A N 1
ATOM 874 C CA . SER A 1 108 ? 11.511 17.956 8.760 1.00 46.16 108 SER A CA 1
ATOM 875 C C . SER A 1 108 ? 12.348 19.231 8.761 1.00 46.16 108 SER A C 1
ATOM 877 O O . SER A 1 108 ? 13.285 19.368 7.971 1.00 46.16 108 SER A O 1
ATOM 879 N N . GLU A 1 109 ? 11.990 20.175 9.625 1.00 36.25 109 GLU A N 1
ATOM 880 C CA . GLU A 1 109 ? 12.786 21.359 9.941 1.00 36.25 109 GLU A CA 1
ATOM 881 C C . GLU A 1 109 ? 14.183 20.908 10.407 1.00 36.25 109 GLU A C 1
ATOM 883 O O . GLU A 1 109 ? 14.392 20.485 11.544 1.00 36.25 109 GLU A O 1
ATOM 888 N N . CYS A 1 110 ? 15.146 20.907 9.484 1.00 40.56 110 CYS A N 1
ATOM 889 C CA . CYS A 1 110 ? 16.524 20.535 9.765 1.00 40.56 110 CYS A CA 1
ATOM 890 C C . CYS A 1 110 ? 17.199 21.734 10.442 1.00 40.56 110 CYS A C 1
ATOM 892 O O . CYS A 1 110 ? 17.591 22.697 9.781 1.00 40.56 110 CYS A O 1
ATOM 894 N N . GLY A 1 111 ? 17.283 21.706 11.775 1.00 39.88 111 GLY A N 1
ATOM 895 C CA . GLY A 1 111 ? 18.087 22.666 12.533 1.00 39.88 111 GLY A CA 1
ATOM 896 C C . GLY A 1 111 ? 19.560 22.634 12.085 1.00 39.88 111 GLY A C 1
ATOM 897 O O . GLY A 1 111 ? 20.035 21.596 11.615 1.00 39.88 111 GLY A O 1
ATOM 898 N N . PRO A 1 112 ? 20.304 23.750 12.195 1.00 38.12 112 PRO A N 1
ATOM 899 C CA . PRO A 1 112 ? 21.653 23.847 11.650 1.00 38.12 112 PRO A CA 1
ATOM 900 C C . PRO A 1 112 ? 22.595 22.844 12.327 1.00 38.12 112 PRO A C 1
ATOM 902 O O . PRO A 1 112 ? 22.826 22.884 13.533 1.00 38.12 112 PRO A O 1
ATOM 905 N N . MET A 1 113 ? 23.155 21.946 11.520 1.00 42.94 113 MET A N 1
ATOM 906 C CA . MET A 1 113 ? 24.206 21.014 11.911 1.00 42.94 113 MET A CA 1
ATOM 907 C C . MET A 1 113 ? 25.501 21.798 12.169 1.00 42.94 113 MET A C 1
ATOM 909 O O . MET A 1 113 ? 26.130 22.295 11.233 1.00 42.94 113 MET A O 1
ATOM 913 N N . GLU A 1 114 ? 25.905 21.919 13.434 1.00 43.66 114 GLU A N 1
ATOM 914 C CA . GLU A 1 114 ? 27.218 22.455 13.795 1.00 43.66 114 GLU A CA 1
ATOM 915 C C . GLU A 1 114 ? 28.319 21.524 13.263 1.00 43.66 114 GLU A C 1
ATOM 917 O O . GLU A 1 114 ? 28.435 20.355 13.640 1.00 43.66 114 GLU A O 1
ATOM 922 N N . VAL A 1 115 ? 29.131 22.045 12.343 1.00 43.81 115 VAL A N 1
ATOM 923 C CA . VAL A 1 115 ? 30.281 21.343 11.770 1.00 43.81 115 VAL A CA 1
ATOM 924 C C . VAL A 1 115 ? 31.402 21.322 12.810 1.00 43.81 115 VAL A C 1
ATOM 926 O O . VAL A 1 115 ? 32.106 22.315 12.996 1.00 43.81 115 VAL A O 1
ATOM 929 N N . LEU A 1 116 ? 31.590 20.183 13.483 1.00 40.12 116 LEU A N 1
ATOM 930 C CA . LEU A 1 116 ? 32.734 19.961 14.366 1.00 40.12 116 LEU A CA 1
ATOM 931 C C . LEU A 1 116 ? 34.027 19.946 13.527 1.00 40.12 116 LEU A C 1
ATOM 933 O O . LEU A 1 116 ? 34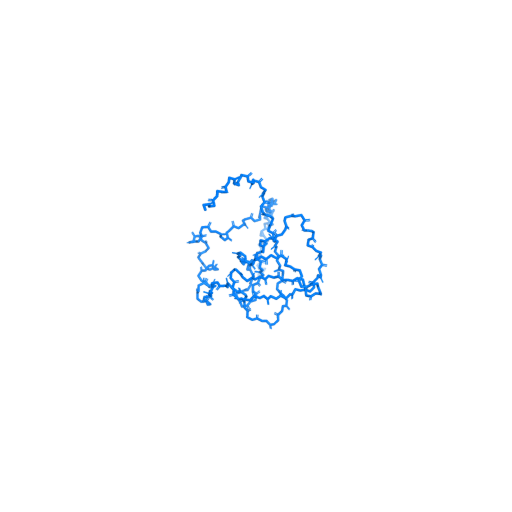.272 19.043 12.723 1.00 40.12 116 LEU A O 1
ATOM 937 N N . GLY A 1 117 ? 34.835 20.995 13.681 1.00 37.59 117 GLY A N 1
ATOM 938 C CA . GLY A 1 117 ? 36.087 21.200 12.964 1.00 37.59 117 GLY A CA 1
ATOM 939 C C . GLY A 1 1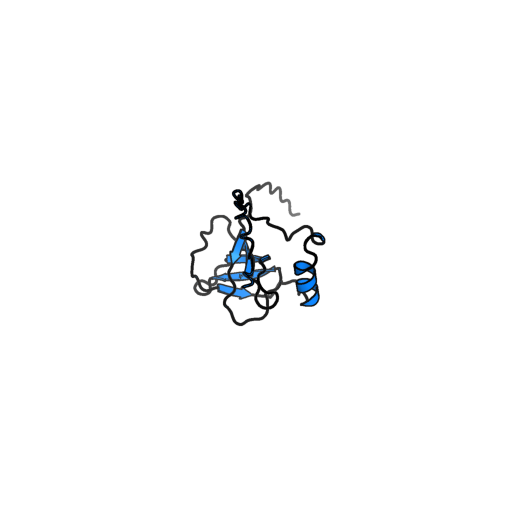17 ? 37.152 20.141 13.271 1.00 37.59 117 GLY A C 1
ATOM 940 O O . GLY A 1 117 ? 37.446 19.827 14.419 1.00 37.59 117 GLY A O 1
ATOM 941 N N . ARG A 1 118 ? 37.734 19.633 12.183 1.00 38.38 118 ARG A N 1
ATOM 942 C CA . ARG A 1 118 ? 38.929 18.785 12.032 1.00 38.38 118 ARG A CA 1
ATOM 943 C C . ARG A 1 118 ? 39.993 18.948 13.134 1.00 38.38 118 ARG A C 1
ATOM 945 O O . ARG A 1 118 ? 40.624 19.996 13.226 1.00 38.38 118 ARG A O 1
ATOM 952 N N . THR A 1 119 ? 40.319 17.866 13.842 1.00 37.47 119 THR A N 1
ATOM 953 C CA . THR A 1 119 ? 41.598 17.741 14.561 1.00 37.47 119 THR A CA 1
ATOM 954 C C . THR A 1 119 ? 42.680 17.246 13.599 1.00 37.47 119 THR A C 1
ATOM 956 O O . THR A 1 119 ? 42.595 16.142 13.060 1.00 37.47 119 THR A O 1
ATOM 959 N N . SER A 1 120 ? 43.694 18.074 13.362 1.00 37.12 120 SER A N 1
ATOM 960 C CA . SER A 1 120 ? 44.905 17.741 12.610 1.00 37.12 120 SER A CA 1
ATOM 961 C C . SER A 1 120 ? 45.790 16.769 13.397 1.00 37.12 120 SER A C 1
ATOM 963 O O . SER A 1 120 ? 46.245 17.089 14.494 1.00 37.12 120 SER A O 1
ATOM 965 N N . TYR A 1 121 ? 46.066 15.600 12.819 1.00 35.06 121 TYR A N 1
ATOM 966 C CA . TYR A 1 121 ? 47.102 14.683 13.290 1.00 35.06 121 TYR A CA 1
ATOM 967 C C . TYR A 1 121 ? 48.488 15.234 12.913 1.00 35.06 121 TYR A C 1
ATOM 969 O O . TYR A 1 121 ? 48.757 15.469 11.737 1.00 35.06 121 TYR A O 1
ATOM 977 N N . HIS A 1 122 ? 49.372 15.407 13.898 1.00 48.06 122 HIS A N 1
ATOM 978 C CA . HIS A 1 122 ? 50.811 15.605 13.695 1.00 48.06 122 HIS A CA 1
ATOM 979 C C . HIS A 1 122 ? 51.545 14.299 14.036 1.00 48.06 122 HIS A C 1
ATOM 981 O O . HIS A 1 122 ? 51.334 13.781 15.134 1.00 48.06 122 HIS A O 1
ATOM 987 N N . PRO A 1 123 ? 52.412 13.754 13.164 1.00 48.59 123 PRO A N 1
ATOM 988 C CA . PRO A 1 123 ? 53.344 12.708 13.559 1.00 48.59 123 PRO A CA 1
ATOM 989 C C . PRO A 1 123 ? 54.617 13.332 14.150 1.00 48.59 123 PRO A C 1
ATOM 991 O O . PRO A 1 123 ? 55.262 14.173 13.526 1.00 48.59 123 PRO A O 1
ATOM 994 N N . SER A 1 124 ? 54.971 12.912 15.362 1.00 42.50 124 SER A N 1
ATOM 995 C CA . SER A 1 124 ? 56.236 13.232 16.025 1.00 42.50 124 SER A CA 1
ATOM 996 C C . SER A 1 124 ? 57.369 12.419 15.394 1.00 42.50 124 SER A C 1
ATOM 998 O O . SER A 1 124 ? 57.292 11.191 15.367 1.00 42.50 124 SER A O 1
ATOM 1000 N N . THR A 1 125 ? 58.434 13.068 14.929 1.00 48.03 125 THR A N 1
ATOM 1001 C CA . THR A 1 125 ? 59.714 12.405 14.636 1.00 48.03 125 THR A CA 1
ATOM 1002 C C . THR A 1 125 ? 60.711 12.738 15.739 1.00 48.03 125 THR A C 1
ATOM 1004 O O . THR A 1 125 ? 60.838 13.906 16.111 1.00 48.03 125 THR A O 1
ATOM 1007 N N . SER A 1 126 ? 61.351 11.695 16.276 1.00 44.84 126 SER A N 1
ATOM 1008 C CA . SER A 1 126 ? 62.491 11.760 17.200 1.00 44.84 126 SER A CA 1
ATOM 1009 C C . SER A 1 126 ? 63.718 12.426 16.590 1.00 44.84 126 SER A C 1
ATOM 1011 O O . SER A 1 126 ? 63.849 12.384 15.346 1.00 44.84 126 SER A O 1
#

pLDDT: mean 70.24, std 19.6, range [35.06, 93.69]